Protein AF-A0A2S5IWQ3-F1 (afdb_monomer_lite)

Structure (mmCIF, N/CA/C/O backbone):
data_AF-A0A2S5IWQ3-F1
#
_entry.id   AF-A0A2S5IWQ3-F1
#
loop_
_atom_site.group_PDB
_atom_site.id
_atom_site.type_symbol
_atom_site.label_atom_id
_atom_site.label_alt_id
_atom_site.label_comp_id
_atom_site.label_asym_id
_atom_site.label_entity_id
_atom_site.label_seq_id
_atom_site.pdbx_PDB_ins_code
_atom_site.Cartn_x
_atom_site.Cartn_y
_atom_site.Cartn_z
_atom_site.occupancy
_atom_site.B_iso_or_equiv
_atom_site.auth_seq_id
_atom_site.auth_comp_id
_atom_site.auth_asym_id
_atom_site.auth_atom_id
_atom_site.pdbx_PDB_model_num
ATOM 1 N N . MET A 1 1 ? 0.873 -11.417 11.301 1.00 61.91 1 MET A N 1
ATOM 2 C CA . MET A 1 1 ? 0.165 -10.978 10.076 1.00 61.91 1 MET A CA 1
ATOM 3 C C . MET A 1 1 ? 0.216 -9.465 10.038 1.00 61.91 1 MET A C 1
ATOM 5 O O . MET A 1 1 ? 0.156 -8.869 11.103 1.00 61.91 1 MET A O 1
ATOM 9 N N . ALA A 1 2 ? 0.398 -8.863 8.864 1.00 77.62 2 ALA A N 1
ATOM 10 C CA . ALA A 1 2 ? 0.358 -7.406 8.742 1.00 77.62 2 ALA A CA 1
ATOM 11 C C . ALA A 1 2 ? -1.086 -6.919 8.961 1.00 77.62 2 ALA A C 1
ATOM 13 O O . ALA A 1 2 ? -2.015 -7.569 8.477 1.00 77.62 2 ALA A O 1
ATOM 14 N N . ASP A 1 3 ? -1.281 -5.828 9.700 1.00 91.00 3 ASP A N 1
ATOM 15 C CA . ASP A 1 3 ? -2.618 -5.344 10.054 1.00 91.00 3 ASP A CA 1
ATOM 16 C C . ASP A 1 3 ? -3.191 -4.468 8.931 1.00 91.00 3 ASP A C 1
ATOM 18 O O . ASP A 1 3 ? -3.086 -3.241 8.927 1.00 91.00 3 ASP A O 1
ATOM 22 N N . VAL A 1 4 ? -3.765 -5.132 7.924 1.00 93.81 4 VAL A N 1
ATOM 23 C CA . VAL A 1 4 ? -4.258 -4.493 6.692 1.00 93.81 4 VAL A CA 1
ATOM 24 C C . VAL A 1 4 ? -5.336 -3.448 6.982 1.00 93.81 4 VAL A C 1
ATOM 26 O O . VAL A 1 4 ? -5.336 -2.377 6.380 1.00 93.81 4 VAL A O 1
ATOM 29 N N . LYS A 1 5 ? -6.222 -3.710 7.946 1.00 93.62 5 LYS A N 1
ATOM 30 C CA . LYS A 1 5 ? -7.292 -2.777 8.317 1.00 93.62 5 LYS A CA 1
ATOM 31 C C . LYS A 1 5 ? -6.741 -1.485 8.902 1.00 93.62 5 LYS A C 1
ATOM 33 O O . LYS A 1 5 ? -7.203 -0.407 8.531 1.00 93.62 5 LYS A O 1
ATOM 38 N N . SER A 1 6 ? -5.760 -1.580 9.798 1.00 94.50 6 SER A N 1
ATOM 39 C CA . SER A 1 6 ? -5.107 -0.396 10.359 1.00 94.50 6 SER A CA 1
ATOM 40 C C . SER A 1 6 ? -4.336 0.373 9.293 1.00 94.50 6 SER A C 1
ATOM 42 O O . SER A 1 6 ? -4.455 1.595 9.253 1.00 94.50 6 SER A O 1
ATOM 44 N N . LEU A 1 7 ? -3.644 -0.318 8.375 1.00 96.12 7 LEU A N 1
ATOM 45 C CA . LEU A 1 7 ? -2.993 0.332 7.234 1.00 96.12 7 LEU A CA 1
ATOM 46 C C . LEU A 1 7 ? -3.999 1.149 6.413 1.00 96.12 7 LEU A C 1
ATOM 48 O O . LEU A 1 7 ? -3.787 2.338 6.191 1.00 96.12 7 LEU A O 1
ATOM 52 N N . VAL A 1 8 ? -5.090 0.523 5.960 1.00 94.88 8 VAL A N 1
ATOM 53 C CA . VAL A 1 8 ? -6.077 1.182 5.091 1.00 94.88 8 VAL A CA 1
ATOM 54 C C . VAL A 1 8 ? -6.705 2.390 5.785 1.00 94.88 8 VAL A C 1
ATOM 56 O O . VAL A 1 8 ? -6.890 3.428 5.156 1.00 94.88 8 VAL A O 1
ATOM 59 N N . ARG A 1 9 ? -6.958 2.301 7.096 1.00 95.12 9 ARG A N 1
ATOM 60 C CA . ARG A 1 9 ? -7.459 3.424 7.908 1.00 95.12 9 ARG A CA 1
ATOM 61 C C . ARG A 1 9 ? -6.445 4.556 8.090 1.00 95.12 9 ARG A C 1
ATOM 63 O O . ARG A 1 9 ? -6.858 5.687 8.328 1.00 95.12 9 ARG A O 1
ATOM 70 N N . ALA A 1 10 ? -5.150 4.259 8.018 1.00 96.81 10 ALA A N 1
ATOM 71 C CA . ALA A 1 10 ? -4.069 5.229 8.175 1.00 96.81 10 ALA A CA 1
ATOM 72 C C . ALA A 1 10 ? -3.649 5.901 6.852 1.00 96.81 10 ALA A C 1
ATOM 74 O O . ALA A 1 10 ? -2.929 6.904 6.871 1.00 96.81 10 ALA A O 1
ATOM 75 N N . LEU A 1 11 ? -4.088 5.378 5.703 1.00 97.31 11 LEU A N 1
ATOM 76 C CA . LEU A 1 11 ? -3.892 6.026 4.406 1.00 97.31 11 LEU A CA 1
ATOM 77 C C . LEU A 1 11 ? -4.757 7.286 4.294 1.00 97.31 11 LEU A C 1
ATOM 79 O O . LEU A 1 11 ? -5.913 7.320 4.718 1.00 97.31 11 LEU A O 1
ATOM 83 N N . ALA A 1 12 ? -4.211 8.332 3.675 1.00 97.31 12 ALA A N 1
ATOM 84 C CA . ALA A 1 12 ? -4.977 9.540 3.421 1.00 97.31 12 ALA A CA 1
ATOM 85 C C . ALA A 1 12 ? -5.996 9.313 2.286 1.00 97.31 12 ALA A C 1
ATOM 87 O O . ALA A 1 12 ? -5.722 8.551 1.352 1.00 97.31 12 ALA A O 1
ATOM 88 N N . PRO A 1 13 ? -7.136 10.031 2.275 1.00 96.50 13 PRO A N 1
ATOM 89 C CA . PRO A 1 13 ? -8.175 9.839 1.259 1.00 96.50 13 PRO A CA 1
ATOM 90 C C . PRO A 1 13 ? -7.662 9.970 -0.182 1.00 96.50 13 PRO A C 1
ATOM 92 O O . PRO A 1 13 ? -7.960 9.139 -1.030 1.00 96.50 13 PRO A O 1
ATOM 95 N N . HIS A 1 14 ? -6.808 10.962 -0.447 1.00 96.56 14 HIS A N 1
ATOM 96 C CA . HIS A 1 14 ? -6.227 11.183 -1.774 1.00 96.56 14 HIS A CA 1
ATOM 97 C C . HIS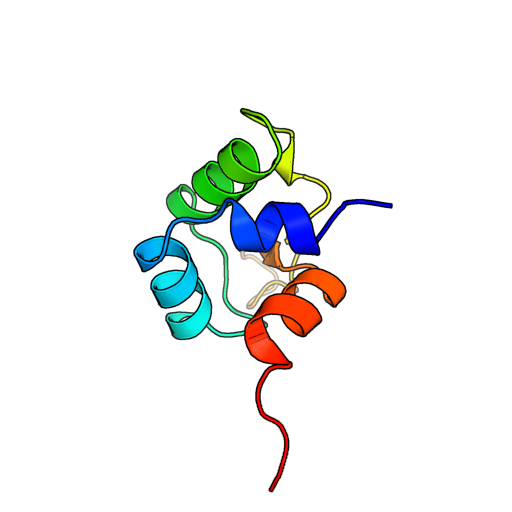 A 1 14 ? -5.255 10.071 -2.213 1.00 96.56 14 HIS A C 1
ATOM 99 O O . HIS A 1 14 ? -4.983 9.917 -3.402 1.00 96.56 14 HIS A O 1
ATOM 105 N N . GLU A 1 15 ? -4.702 9.309 -1.269 1.00 97.38 15 GLU A N 1
ATOM 106 C CA . GLU A 1 15 ? -3.813 8.172 -1.531 1.00 97.38 15 GLU A CA 1
ATOM 107 C C . GLU A 1 15 ? -4.643 6.949 -1.891 1.00 97.38 15 GLU A C 1
ATOM 109 O O . GLU A 1 15 ? -4.346 6.283 -2.880 1.00 97.38 15 GLU A O 1
ATOM 114 N N . ILE A 1 16 ? -5.738 6.730 -1.157 1.00 96.75 16 ILE A N 1
ATOM 115 C CA . ILE A 1 16 ? -6.756 5.725 -1.477 1.00 96.75 16 ILE A CA 1
ATOM 116 C C . ILE A 1 16 ? -7.326 5.983 -2.879 1.00 96.75 16 ILE A C 1
ATOM 118 O O . ILE A 1 16 ? -7.369 5.067 -3.697 1.00 96.75 16 ILE A O 1
ATOM 122 N N . GLU A 1 17 ? -7.668 7.228 -3.223 1.00 96.06 17 GLU A N 1
ATOM 123 C CA . GLU A 1 17 ? -8.131 7.571 -4.576 1.00 96.06 17 GLU A CA 1
ATOM 124 C C . GLU A 1 17 ? -7.086 7.281 -5.663 1.00 96.06 17 GLU A C 1
ATOM 126 O O . GLU A 1 17 ? -7.423 6.786 -6.740 1.00 96.06 17 GLU A O 1
ATOM 131 N N . GLN A 1 18 ? -5.807 7.570 -5.404 1.00 96.62 18 GLN A N 1
ATOM 132 C CA . GLN A 1 18 ? -4.733 7.241 -6.344 1.00 96.62 18 GLN A CA 1
ATOM 133 C C . GLN A 1 18 ? -4.563 5.731 -6.515 1.00 96.62 18 GLN A C 1
ATOM 135 O O . GLN A 1 18 ? -4.366 5.275 -7.641 1.00 96.62 18 GLN A O 1
ATOM 140 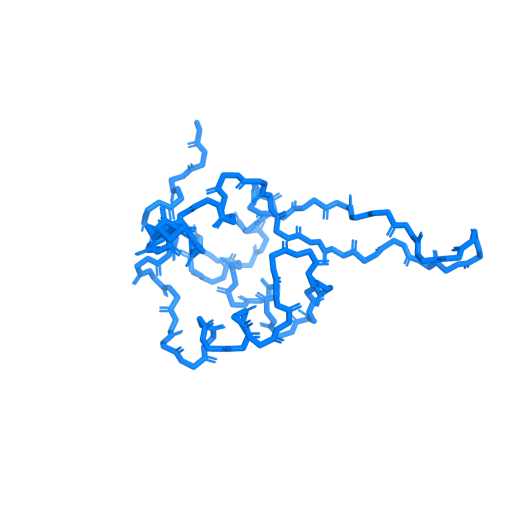N N . ILE A 1 19 ? -4.678 4.967 -5.429 1.00 96.75 19 ILE A N 1
ATOM 141 C CA . ILE A 1 19 ? -4.640 3.505 -5.460 1.00 96.75 19 ILE A CA 1
ATOM 142 C C . ILE A 1 19 ? -5.826 2.958 -6.265 1.00 96.75 19 ILE A C 1
ATOM 144 O O . ILE A 1 19 ? -5.637 2.123 -7.149 1.00 96.75 19 ILE A O 1
ATOM 148 N N . HIS A 1 20 ? -7.036 3.483 -6.057 1.00 95.56 20 HIS A N 1
ATOM 149 C CA . HIS A 1 20 ? -8.195 3.101 -6.864 1.00 95.56 20 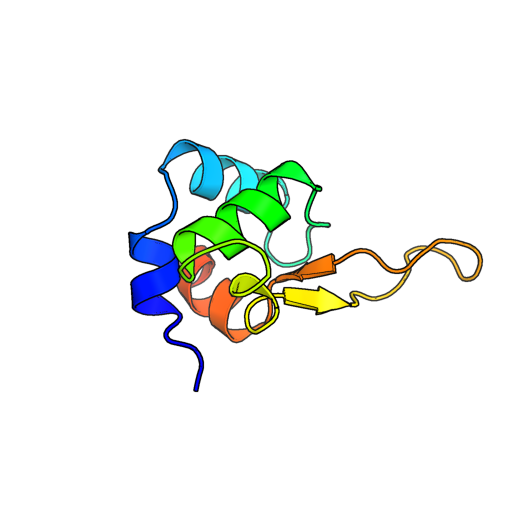HIS A CA 1
ATOM 150 C C . HIS A 1 20 ? -8.016 3.425 -8.347 1.00 95.56 20 HIS A C 1
ATOM 152 O O . HIS A 1 20 ? -8.418 2.631 -9.195 1.00 95.56 20 HIS A O 1
ATOM 158 N N . ARG A 1 21 ? -7.380 4.556 -8.671 1.00 95.94 21 ARG A N 1
ATOM 159 C CA . ARG A 1 21 ? -7.125 4.969 -10.056 1.00 95.94 21 ARG A CA 1
ATOM 160 C C . ARG A 1 21 ? -6.173 4.028 -10.796 1.00 95.94 21 ARG A C 1
ATOM 162 O O . ARG A 1 21 ? -6.380 3.796 -11.981 1.00 95.94 21 ARG A O 1
ATOM 169 N N . ILE A 1 22 ? -5.133 3.515 -10.133 1.00 94.50 22 ILE A N 1
ATOM 170 C CA . ILE A 1 22 ? -4.203 2.553 -10.753 1.00 94.50 22 ILE A CA 1
ATOM 171 C C . ILE A 1 22 ? -4.765 1.122 -10.780 1.00 94.50 22 ILE A C 1
ATOM 173 O O . ILE A 1 22 ? -4.302 0.303 -11.571 1.00 94.50 22 ILE A O 1
ATOM 177 N N . GLY A 1 23 ? -5.768 0.831 -9.948 1.00 93.06 23 GLY A N 1
ATOM 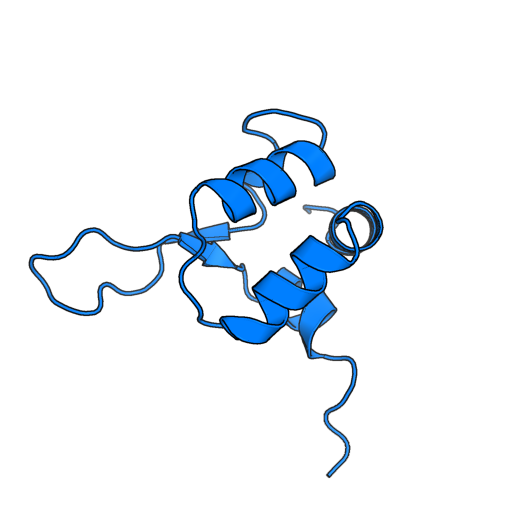178 C CA . GLY A 1 23 ? -6.434 -0.467 -9.867 1.00 93.06 23 GLY A CA 1
ATOM 179 C C . GLY A 1 23 ? -5.689 -1.508 -9.014 1.00 93.06 23 GLY A C 1
ATOM 180 O O . GLY A 1 23 ? -4.553 -1.283 -8.593 1.00 93.06 23 GLY A O 1
ATOM 181 N N . PRO A 1 24 ? -6.310 -2.678 -8.764 1.00 90.00 24 PRO A N 1
ATOM 182 C CA . PRO A 1 24 ? -5.800 -3.697 -7.833 1.00 90.00 24 PRO A CA 1
ATOM 183 C C . PRO A 1 24 ? -4.490 -4.358 -8.285 1.00 90.00 24 PRO A C 1
ATOM 185 O O . PRO A 1 24 ? -3.739 -4.881 -7.470 1.00 90.00 24 PRO A O 1
ATOM 188 N N . THR A 1 25 ? -4.182 -4.326 -9.581 1.00 89.06 25 THR A N 1
ATOM 189 C CA . THR A 1 25 ? -2.913 -4.824 -10.139 1.00 89.06 25 THR A CA 1
ATOM 190 C C . THR A 1 25 ? -2.015 -3.688 -10.631 1.00 89.06 25 THR A C 1
ATOM 192 O O . THR A 1 25 ? -1.057 -3.926 -11.366 1.00 89.06 25 THR A O 1
ATOM 195 N N . GLY A 1 26 ? -2.354 -2.445 -10.281 1.00 92.56 26 GLY A N 1
ATOM 196 C CA . GLY A 1 26 ?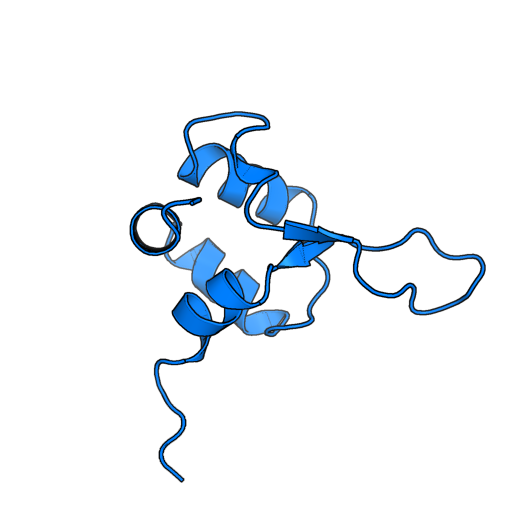 -1.655 -1.252 -10.729 1.00 92.56 26 GLY A CA 1
ATOM 197 C C . GLY A 1 26 ? -0.255 -1.133 -10.122 1.00 92.56 26 GLY A C 1
ATOM 198 O O . GLY A 1 26 ? -0.064 -1.461 -8.948 1.00 92.56 26 GLY A O 1
ATOM 199 N N . PRO A 1 27 ? 0.737 -0.640 -10.886 1.00 94.88 27 PRO A N 1
ATOM 200 C CA . PRO A 1 27 ? 2.076 -0.418 -10.363 1.00 94.88 27 PRO A CA 1
ATOM 201 C C . PRO A 1 27 ? 2.082 0.728 -9.343 1.00 94.88 27 PRO A C 1
ATOM 203 O O . PRO A 1 27 ? 1.604 1.833 -9.610 1.00 94.88 27 PRO A O 1
ATOM 206 N N . LEU A 1 28 ? 2.681 0.480 -8.182 1.00 95.81 28 LEU A N 1
ATOM 207 C CA . LEU A 1 28 ? 2.861 1.475 -7.134 1.00 95.81 28 LEU A CA 1
ATOM 208 C C . LEU A 1 28 ? 3.980 2.445 -7.512 1.00 95.81 28 LEU A C 1
ATOM 210 O O . LEU A 1 28 ? 5.116 2.057 -7.786 1.00 95.81 28 LEU A O 1
ATOM 214 N N . THR A 1 29 ? 3.654 3.733 -7.490 1.00 95.38 29 THR A N 1
ATOM 215 C CA . THR A 1 29 ? 4.647 4.798 -7.649 1.00 95.38 29 THR A CA 1
ATOM 216 C C . THR A 1 29 ? 5.472 4.960 -6.364 1.00 95.38 29 THR A C 1
ATOM 218 O O . THR A 1 29 ? 5.001 4.586 -5.286 1.00 95.38 29 THR A O 1
ATOM 221 N N . PRO A 1 30 ? 6.658 5.597 -6.417 1.00 95.25 30 PRO A N 1
ATOM 222 C CA . PRO A 1 30 ? 7.440 5.902 -5.214 1.00 95.25 30 PRO A CA 1
ATOM 223 C C . PRO A 1 30 ? 6.650 6.675 -4.151 1.00 95.25 30 PRO A C 1
ATOM 225 O O . PRO A 1 30 ? 6.807 6.435 -2.957 1.00 95.25 30 PRO A O 1
ATOM 228 N N . LYS A 1 31 ? 5.746 7.564 -4.585 1.00 96.12 31 LYS A N 1
ATOM 229 C CA . LYS A 1 31 ? 4.862 8.314 -3.688 1.00 96.12 31 LYS A CA 1
ATOM 230 C C . LYS A 1 31 ? 3.894 7.394 -2.938 1.00 96.12 31 LYS A C 1
ATOM 232 O O . LYS A 1 31 ? 3.698 7.578 -1.742 1.00 96.12 31 LYS A O 1
ATOM 237 N N . LEU A 1 32 ? 3.318 6.403 -3.619 1.00 97.31 32 LEU A N 1
ATOM 238 C CA . LEU A 1 32 ? 2.419 5.433 -2.989 1.00 97.31 32 LEU A CA 1
ATOM 239 C C . LEU A 1 32 ? 3.167 4.473 -2.061 1.00 97.31 32 LEU A C 1
ATOM 241 O O . LEU A 1 32 ? 2.663 4.178 -0.984 1.00 97.31 32 LEU A O 1
ATOM 245 N N . LEU A 1 33 ? 4.382 4.047 -2.419 1.00 96.62 33 LEU A N 1
ATOM 246 C CA . LEU A 1 33 ? 5.226 3.247 -1.522 1.00 96.62 33 LEU A CA 1
ATOM 247 C C . LEU A 1 33 ? 5.528 4.008 -0.229 1.00 96.62 33 LEU A C 1
ATOM 249 O O . LEU A 1 33 ? 5.338 3.471 0.857 1.00 96.62 33 LEU A O 1
ATOM 253 N N . HIS A 1 34 ? 5.903 5.285 -0.337 1.00 96.94 34 HIS A N 1
ATOM 254 C CA . HIS A 1 34 ? 6.125 6.127 0.835 1.00 96.94 34 HIS A CA 1
ATOM 255 C C . HIS A 1 34 ? 4.854 6.311 1.676 1.00 96.94 34 HIS A C 1
ATOM 257 O O . HIS A 1 34 ? 4.917 6.317 2.904 1.00 96.94 34 HIS A O 1
ATOM 263 N N . ALA A 1 35 ? 3.692 6.430 1.029 1.00 97.75 35 ALA A N 1
ATOM 264 C CA . ALA A 1 35 ? 2.424 6.529 1.734 1.00 97.75 35 ALA A CA 1
ATOM 265 C C . ALA A 1 35 ? 2.079 5.260 2.519 1.00 97.75 35 ALA A C 1
ATOM 267 O O . ALA A 1 35 ? 1.661 5.361 3.671 1.00 97.75 35 ALA A O 1
ATOM 268 N N . ILE A 1 36 ? 2.301 4.091 1.917 1.00 97.38 36 ILE A N 1
ATOM 269 C CA . ILE A 1 36 ? 2.100 2.790 2.561 1.00 97.38 36 ILE A CA 1
ATOM 270 C C . ILE A 1 36 ? 3.077 2.617 3.726 1.00 97.38 36 ILE A C 1
ATOM 272 O O . ILE A 1 36 ? 2.655 2.250 4.817 1.00 97.38 36 ILE A O 1
ATOM 276 N N . ASP A 1 37 ? 4.357 2.939 3.530 1.00 96.62 37 ASP A N 1
ATOM 277 C CA . ASP A 1 37 ? 5.372 2.902 4.586 1.00 96.62 37 ASP A CA 1
ATOM 278 C C . ASP A 1 37 ? 4.961 3.776 5.784 1.00 96.62 37 ASP A C 1
ATOM 280 O O . ASP A 1 37 ? 4.899 3.316 6.924 1.00 96.62 37 ASP A O 1
ATOM 284 N N . ARG A 1 38 ? 4.581 5.033 5.533 1.00 96.69 38 ARG A N 1
ATOM 285 C CA . ARG A 1 38 ? 4.140 5.956 6.587 1.00 96.69 38 ARG A CA 1
ATOM 286 C C . ARG A 1 38 ? 2.863 5.487 7.286 1.00 96.69 38 ARG A C 1
ATOM 288 O O . ARG A 1 38 ? 2.777 5.611 8.503 1.00 96.69 38 ARG A O 1
ATOM 295 N N . ALA A 1 39 ? 1.897 4.936 6.556 1.00 96.81 39 ALA A N 1
ATOM 296 C CA . ALA A 1 39 ? 0.683 4.367 7.143 1.00 96.81 39 ALA A CA 1
ATOM 297 C C . ALA A 1 39 ? 0.962 3.099 7.976 1.00 96.81 39 ALA A C 1
ATOM 299 O O . ALA A 1 39 ? 0.237 2.821 8.928 1.00 96.81 39 ALA A O 1
ATOM 300 N N . ALA A 1 40 ? 2.020 2.352 7.650 1.00 95.94 40 ALA A N 1
ATOM 301 C CA . ALA A 1 40 ? 2.443 1.157 8.375 1.00 95.94 40 ALA A CA 1
ATOM 302 C C . ALA A 1 40 ? 3.255 1.446 9.651 1.00 95.94 40 ALA A C 1
ATOM 304 O O . ALA A 1 40 ? 3.428 0.540 10.461 1.00 95.94 40 ALA A O 1
ATOM 305 N N . GLY A 1 41 ? 3.734 2.679 9.845 1.00 93.88 41 GLY A N 1
ATOM 306 C CA . GLY A 1 41 ? 4.492 3.074 11.037 1.00 93.88 41 GLY A CA 1
ATOM 307 C C . GLY A 1 41 ? 5.808 3.799 10.757 1.00 93.88 41 GLY A C 1
ATOM 308 O O . GLY A 1 41 ? 6.439 4.279 11.696 1.00 93.88 41 GLY A O 1
ATOM 309 N N . GLY A 1 42 ? 6.219 3.935 9.494 1.00 91.62 42 GLY A N 1
ATOM 310 C CA . GLY A 1 42 ? 7.423 4.680 9.135 1.00 91.62 42 GLY A CA 1
ATOM 311 C C . GLY A 1 42 ? 8.158 4.134 7.909 1.00 91.62 42 GLY A C 1
ATOM 312 O O . GLY A 1 42 ? 7.724 3.168 7.285 1.00 91.62 42 GLY A O 1
ATOM 313 N N . PRO A 1 43 ? 9.288 4.756 7.530 1.00 92.50 43 PRO A N 1
ATOM 314 C CA . PRO A 1 43 ? 10.048 4.373 6.341 1.00 92.50 43 PRO A CA 1
ATOM 315 C C . PRO A 1 43 ? 10.425 2.882 6.347 1.00 92.50 43 PRO A C 1
ATOM 317 O O . PRO A 1 43 ? 11.115 2.422 7.252 1.00 92.50 43 PRO A O 1
ATOM 320 N N . GLY A 1 44 ? 10.009 2.132 5.323 1.00 90.00 44 GLY A N 1
ATOM 321 C CA . GLY A 1 44 ? 10.283 0.698 5.190 1.00 90.00 44 GLY A CA 1
ATOM 322 C C . GLY A 1 44 ? 9.325 -0.253 5.920 1.00 90.00 44 GLY A C 1
ATOM 323 O O . GLY A 1 44 ? 9.326 -1.441 5.591 1.00 90.00 44 GLY A O 1
ATOM 324 N N . GLU A 1 45 ? 8.464 0.233 6.818 1.00 94.19 45 GLU A N 1
ATOM 325 C CA . GLU A 1 45 ? 7.481 -0.605 7.533 1.00 94.19 45 GLU A CA 1
ATOM 326 C C . GLU A 1 45 ? 6.385 -1.146 6.592 1.00 94.19 45 GLU A C 1
ATOM 328 O O . GLU A 1 45 ? 5.706 -2.133 6.882 1.00 94.19 45 GLU A O 1
ATOM 333 N N . GLY A 1 46 ? 6.240 -0.544 5.407 1.00 93.25 46 GLY A N 1
ATOM 334 C CA . GLY A 1 46 ? 5.249 -0.911 4.401 1.00 93.25 46 GLY A CA 1
ATOM 335 C C . GLY A 1 46 ? 5.588 -2.170 3.597 1.00 93.25 46 GLY A C 1
ATOM 336 O O . GLY A 1 46 ? 4.726 -2.685 2.886 1.00 93.25 46 GLY A O 1
ATOM 337 N N . ARG A 1 47 ? 6.809 -2.714 3.716 1.00 92.62 47 ARG A N 1
ATOM 338 C CA . ARG A 1 47 ? 7.308 -3.851 2.907 1.00 92.62 47 ARG A CA 1
ATOM 339 C C . ARG A 1 47 ? 6.468 -5.123 3.013 1.00 92.62 47 ARG A C 1
ATOM 341 O O . ARG A 1 47 ? 6.553 -5.986 2.147 1.00 92.62 47 ARG A O 1
ATOM 348 N N . GLY A 1 48 ? 5.660 -5.246 4.065 1.00 94.19 48 GLY A N 1
ATOM 349 C CA . GLY A 1 48 ? 4.706 -6.339 4.220 1.00 94.19 48 GLY A CA 1
ATOM 350 C C . GLY A 1 48 ? 3.440 -6.204 3.368 1.00 94.19 48 GLY A C 1
ATOM 351 O O . GLY A 1 48 ? 2.716 -7.182 3.251 1.00 94.19 48 GLY A O 1
ATOM 352 N N . TYR A 1 49 ? 3.150 -5.042 2.783 1.00 95.81 49 TYR A N 1
ATOM 353 C CA . TYR A 1 49 ? 1.859 -4.731 2.151 1.00 95.81 49 TYR A CA 1
ATOM 354 C C . TYR A 1 49 ? 1.916 -4.641 0.619 1.00 95.81 49 TYR A C 1
ATOM 356 O O . TYR A 1 49 ? 0.885 -4.505 -0.041 1.00 95.81 49 TYR A O 1
ATOM 364 N N . TYR A 1 50 ? 3.108 -4.755 0.038 1.00 94.94 50 TYR A N 1
ATOM 365 C CA . TYR A 1 50 ? 3.328 -4.810 -1.403 1.00 94.94 50 TYR A CA 1
ATOM 366 C C . TYR A 1 50 ? 4.325 -5.912 -1.758 1.00 94.94 50 TYR A C 1
ATOM 368 O O . TYR A 1 50 ? 5.164 -6.313 -0.955 1.00 94.94 50 TYR A O 1
ATOM 376 N N . ILE A 1 51 ? 4.226 -6.407 -2.985 1.00 94.31 51 ILE A N 1
ATOM 377 C CA . ILE A 1 51 ? 5.067 -7.469 -3.535 1.00 94.31 51 ILE A CA 1
ATOM 378 C C . ILE A 1 51 ? 5.602 -7.047 -4.901 1.00 94.31 51 ILE A C 1
ATOM 380 O O . ILE A 1 51 ? 5.103 -6.105 -5.516 1.00 94.31 51 ILE A O 1
ATOM 384 N N . TYR A 1 52 ? 6.601 -7.764 -5.408 1.00 92.00 52 TYR A N 1
ATOM 385 C CA . TYR A 1 52 ? 6.971 -7.632 -6.813 1.00 92.00 52 TYR A CA 1
ATOM 386 C C . TYR A 1 52 ? 5.856 -8.195 -7.696 1.00 92.00 52 TYR A C 1
ATOM 388 O O . TYR A 1 52 ? 5.500 -9.369 -7.594 1.00 92.00 52 TYR A O 1
ATOM 396 N N . GLY A 1 53 ? 5.326 -7.355 -8.577 1.00 87.44 53 GLY A N 1
ATOM 397 C CA . GLY A 1 53 ? 4.410 -7.761 -9.630 1.00 87.44 53 GLY A CA 1
ATOM 398 C C . GLY A 1 53 ? 5.124 -8.522 -10.746 1.00 87.44 53 GLY A C 1
ATOM 399 O O . GLY A 1 53 ? 6.356 -8.639 -10.785 1.00 87.44 53 GLY A O 1
ATOM 400 N N . ARG A 1 54 ? 4.338 -9.025 -11.703 1.00 81.88 54 ARG A N 1
ATOM 401 C CA . ARG A 1 54 ? 4.913 -9.544 -12.948 1.00 81.88 54 ARG A CA 1
ATOM 402 C C . ARG A 1 54 ? 5.475 -8.381 -13.765 1.00 81.88 54 ARG A C 1
ATOM 404 O O . ARG A 1 54 ? 4.825 -7.337 -13.849 1.00 81.88 54 ARG A O 1
ATOM 411 N N . PRO A 1 55 ? 6.661 -8.544 -14.366 1.00 74.44 55 PRO A N 1
ATOM 412 C CA . PRO A 1 55 ? 7.155 -7.548 -15.296 1.00 74.44 55 PRO A CA 1
ATOM 413 C C . PRO A 1 55 ? 6.245 -7.541 -16.532 1.00 74.44 5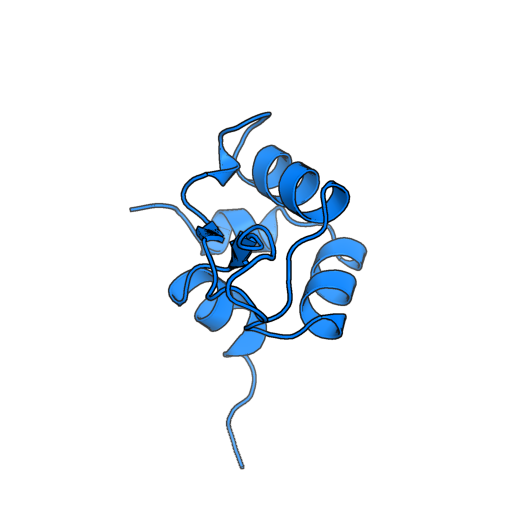5 PRO A C 1
ATOM 415 O O . PRO A 1 55 ? 5.775 -8.593 -16.965 1.00 74.44 55 PRO A O 1
ATOM 418 N N . ALA A 1 56 ? 5.980 -6.356 -17.083 1.00 74.25 56 ALA A N 1
ATOM 419 C CA . ALA A 1 56 ? 5.217 -6.233 -18.326 1.00 74.25 56 ALA A CA 1
ATOM 420 C C . ALA A 1 56 ? 5.996 -6.808 -19.524 1.00 74.25 56 ALA A C 1
ATOM 422 O O . ALA A 1 56 ? 5.403 -7.331 -20.460 1.00 74.25 56 ALA A O 1
ATOM 423 N N . GLU A 1 57 ? 7.327 -6.734 -19.458 1.00 75.56 57 GLU A N 1
ATOM 424 C CA . GLU A 1 57 ? 8.271 -7.170 -20.485 1.00 75.56 57 GLU A CA 1
ATOM 425 C C . GLU A 1 57 ? 9.504 -7.777 -19.794 1.00 75.56 57 GLU A C 1
ATOM 427 O O . GLU A 1 57 ? 9.873 -7.302 -18.719 1.00 75.56 57 GLU A O 1
ATOM 432 N N . PRO A 1 58 ? 10.167 -8.791 -20.374 1.00 75.31 58 PRO A N 1
ATOM 433 C CA . PRO A 1 58 ? 11.277 -9.500 -19.727 1.00 75.31 58 PRO A CA 1
ATOM 434 C C . PRO A 1 58 ? 12.473 -8.606 -19.358 1.00 75.31 58 PRO A C 1
ATOM 436 O O . PRO A 1 58 ? 13.170 -8.915 -18.396 1.00 75.31 58 PRO A O 1
ATOM 439 N N . ASP A 1 59 ? 12.682 -7.501 -20.077 1.00 80.19 59 ASP A N 1
ATOM 440 C CA . ASP A 1 59 ? 13.783 -6.555 -19.839 1.00 80.19 59 ASP A CA 1
ATOM 441 C C . ASP A 1 59 ? 13.419 -5.432 -18.845 1.00 80.19 59 ASP A C 1
ATOM 443 O O . ASP A 1 59 ? 14.278 -4.694 -18.365 1.00 80.19 59 ASP A O 1
ATOM 447 N N . ARG A 1 60 ? 12.134 -5.292 -18.483 1.00 77.06 60 ARG A N 1
ATOM 448 C CA . ARG A 1 60 ? 11.702 -4.234 -17.564 1.00 77.06 60 ARG A CA 1
ATOM 449 C C . ARG A 1 60 ? 11.856 -4.628 -16.094 1.00 77.06 60 ARG A C 1
ATOM 451 O O . ARG A 1 60 ? 11.547 -5.760 -15.712 1.00 77.06 60 ARG A O 1
ATOM 458 N N . PRO A 1 61 ? 12.210 -3.664 -15.221 1.00 82.75 61 PRO A N 1
ATOM 459 C CA . PRO A 1 61 ? 12.184 -3.888 -13.784 1.00 82.75 61 PRO A CA 1
ATOM 460 C C . PRO A 1 61 ? 10.767 -4.247 -13.322 1.00 82.75 61 PRO A C 1
ATOM 462 O O . PRO A 1 61 ? 9.775 -3.662 -13.766 1.00 82.75 61 PRO A O 1
ATOM 465 N N . ARG A 1 62 ? 10.677 -5.216 -12.404 1.00 86.06 62 ARG A N 1
ATOM 466 C CA . ARG A 1 62 ? 9.404 -5.634 -11.807 1.00 86.06 62 ARG A CA 1
ATOM 467 C C . ARG A 1 62 ? 8.820 -4.484 -10.982 1.00 86.06 62 ARG A C 1
ATOM 469 O O . ARG A 1 62 ? 9.495 -4.030 -10.056 1.00 86.06 62 ARG A O 1
ATOM 476 N N . PRO A 1 63 ? 7.593 -4.020 -11.275 1.00 91.75 63 PRO A N 1
ATOM 477 C CA . PRO A 1 63 ? 6.958 -3.001 -10.454 1.00 91.75 63 PRO A CA 1
ATOM 478 C C . PRO A 1 63 ? 6.571 -3.589 -9.097 1.00 91.75 63 PRO A C 1
ATOM 480 O O . PRO A 1 63 ? 6.351 -4.795 -8.973 1.00 91.75 63 PRO A O 1
ATOM 483 N N . PHE A 1 64 ? 6.425 -2.735 -8.089 1.00 95.31 64 PHE A N 1
ATOM 484 C CA . PHE A 1 64 ? 5.709 -3.119 -6.879 1.00 95.31 64 PHE A CA 1
ATOM 485 C C . PHE A 1 64 ? 4.205 -3.031 -7.122 1.00 95.31 64 PHE A C 1
ATOM 487 O O . PHE A 1 64 ? 3.732 -2.090 -7.755 1.00 95.31 64 PHE A O 1
ATOM 494 N N . VAL A 1 65 ? 3.464 -4.002 -6.607 1.00 95.75 65 VAL A N 1
ATOM 495 C CA . VAL A 1 65 ? 1.997 -4.035 -6.607 1.00 95.75 65 VAL A CA 1
ATOM 496 C C . VAL A 1 65 ? 1.515 -4.357 -5.200 1.00 95.75 65 VAL A C 1
ATOM 498 O O . VAL A 1 65 ? 2.265 -4.920 -4.399 1.00 95.75 65 VAL A O 1
ATOM 501 N N . LEU A 1 66 ? 0.276 -3.996 -4.882 1.00 96.00 66 LEU A N 1
ATOM 502 C CA . LEU A 1 66 ? -0.318 -4.345 -3.595 1.00 96.00 66 LEU A CA 1
ATOM 503 C C . LEU A 1 66 ? -0.390 -5.864 -3.417 1.00 96.00 66 LEU A C 1
ATOM 505 O O . LEU A 1 66 ? -0.583 -6.617 -4.374 1.00 96.00 66 LEU A O 1
ATOM 509 N N . ARG A 1 67 ? -0.229 -6.311 -2.171 1.00 95.19 67 ARG A N 1
ATOM 510 C CA . ARG A 1 67 ? -0.497 -7.701 -1.805 1.00 95.19 67 ARG A CA 1
ATOM 511 C C . ARG A 1 67 ? -2.004 -7.972 -1.891 1.00 95.19 67 ARG A C 1
ATOM 513 O O . ARG A 1 67 ? -2.813 -7.074 -1.673 1.00 95.19 67 ARG A O 1
ATOM 520 N N . ASP A 1 68 ? -2.365 -9.212 -2.198 1.00 92.50 68 ASP A N 1
ATOM 521 C CA . ASP A 1 68 ? -3.746 -9.617 -2.485 1.00 92.50 68 ASP A CA 1
ATOM 522 C C . ASP A 1 68 ? -4.747 -9.264 -1.370 1.00 92.50 68 ASP A C 1
ATOM 524 O O . ASP A 1 68 ? -5.808 -8.714 -1.642 1.00 92.50 68 ASP A O 1
ATOM 528 N N . ASP A 1 69 ? -4.381 -9.466 -0.104 1.00 93.38 69 ASP A N 1
ATOM 529 C CA . ASP A 1 69 ? -5.221 -9.120 1.050 1.00 93.38 69 ASP A CA 1
ATOM 530 C C . ASP A 1 69 ? -5.408 -7.604 1.231 1.00 93.38 69 ASP A C 1
ATOM 532 O O . ASP A 1 69 ? -6.482 -7.153 1.626 1.00 93.38 69 ASP A O 1
ATOM 536 N N . VAL A 1 70 ? -4.398 -6.801 0.886 1.00 94.44 70 VAL A N 1
ATOM 537 C CA . VAL A 1 70 ? -4.500 -5.334 0.853 1.00 94.44 70 VAL A CA 1
ATOM 538 C C . VAL A 1 70 ? -5.425 -4.892 -0.276 1.00 94.44 70 VAL A C 1
ATOM 540 O O . VAL A 1 70 ? -6.241 -3.990 -0.088 1.00 94.44 70 VAL A O 1
ATOM 543 N N . CYS A 1 71 ? -5.360 -5.565 -1.428 1.00 93.75 71 CYS A N 1
ATOM 544 C CA . CYS A 1 71 ? -6.327 -5.364 -2.501 1.00 93.75 71 CYS A CA 1
ATOM 545 C C . CYS A 1 71 ? -7.743 -5.760 -2.079 1.00 93.75 71 CYS A C 1
ATOM 547 O O . CYS A 1 71 ? -8.686 -5.023 -2.352 1.00 93.75 71 CYS A O 1
ATOM 549 N N . ALA A 1 72 ? -7.915 -6.884 -1.390 1.00 92.69 72 ALA A N 1
ATOM 550 C CA . ALA A 1 72 ? -9.221 -7.312 -0.912 1.00 92.69 72 ALA A CA 1
ATOM 551 C C . ALA A 1 72 ? -9.834 -6.283 0.052 1.00 92.69 72 ALA A C 1
ATOM 553 O O . ALA A 1 72 ? -11.011 -5.959 -0.080 1.00 92.69 72 ALA A O 1
ATOM 554 N N . GLU A 1 73 ? -9.046 -5.706 0.962 1.00 93.75 73 GLU A N 1
ATOM 555 C CA . GLU A 1 73 ? -9.542 -4.673 1.882 1.00 93.75 73 GLU A CA 1
ATOM 556 C C . GLU A 1 73 ? -9.880 -3.354 1.159 1.00 93.75 73 GLU A C 1
ATOM 558 O O . GLU A 1 73 ? -10.904 -2.740 1.450 1.00 93.75 73 GLU A O 1
ATOM 563 N N . LEU A 1 74 ? -9.062 -2.920 0.192 1.00 93.06 74 LEU A N 1
ATOM 564 C CA . LEU A 1 74 ? -9.274 -1.654 -0.525 1.00 93.06 74 LEU A CA 1
ATOM 565 C C . LEU A 1 74 ? -10.373 -1.732 -1.594 1.00 93.06 74 LEU A C 1
ATOM 567 O O . LEU A 1 74 ? -11.124 -0.779 -1.782 1.00 93.06 74 LEU A O 1
ATOM 571 N N . PHE A 1 75 ? -10.477 -2.852 -2.310 1.00 91.06 75 PHE A N 1
ATOM 572 C CA . PHE A 1 75 ? -11.357 -3.004 -3.476 1.00 91.06 75 PHE A CA 1
ATOM 573 C C . PHE A 1 75 ? -12.558 -3.927 -3.222 1.00 91.06 75 PHE A C 1
ATOM 575 O O . PHE A 1 75 ? -13.527 -3.890 -3.980 1.00 91.06 75 PHE A O 1
ATOM 582 N N . GLY A 1 76 ? -12.543 -4.731 -2.155 1.00 80.19 76 GLY A N 1
ATOM 583 C CA . GLY A 1 76 ? -13.602 -5.694 -1.823 1.00 80.19 76 GLY A CA 1
ATOM 584 C C . GLY A 1 76 ? -14.920 -5.072 -1.351 1.00 80.19 76 GLY A C 1
ATOM 585 O O . GLY A 1 76 ? -15.886 -5.790 -1.115 1.00 80.19 76 GLY A O 1
ATOM 586 N N . GLY A 1 77 ? -15.000 -3.741 -1.258 1.00 61.09 77 GLY A N 1
ATOM 587 C CA . GLY A 1 77 ? -16.185 -3.009 -0.808 1.00 61.09 77 GLY A CA 1
ATOM 588 C C . GLY A 1 77 ? -17.381 -2.982 -1.770 1.00 61.09 77 GLY A C 1
ATOM 589 O O . GLY A 1 77 ? -18.429 -2.470 -1.380 1.00 61.09 77 GLY A O 1
ATOM 590 N N . ARG A 1 78 ? -17.289 -3.509 -3.005 1.00 51.50 78 ARG A N 1
ATOM 591 C CA . ARG A 1 78 ? -18.476 -3.713 -3.861 1.00 51.50 78 ARG A CA 1
ATOM 592 C C . ARG A 1 78 ? -18.237 -4.700 -5.008 1.00 51.50 78 ARG A C 1
ATOM 594 O O . ARG A 1 78 ? -17.873 -4.306 -6.109 1.00 51.50 78 ARG A O 1
ATOM 601 N N . GLN A 1 79 ? -18.526 -5.973 -4.752 1.00 44.91 79 GLN A N 1
ATOM 602 C CA . GLN A 1 79 ? -18.880 -6.955 -5.783 1.00 44.91 79 GLN A CA 1
ATOM 603 C C . GLN A 1 79 ? -20.250 -7.541 -5.425 1.00 44.91 79 GLN A C 1
ATOM 605 O O . GLN A 1 79 ? -20.371 -8.654 -4.929 1.00 44.91 79 GLN A O 1
ATOM 610 N N . VAL A 1 80 ? -21.287 -6.723 -5.593 1.00 45.41 80 VAL A N 1
ATOM 611 C CA . VAL A 1 80 ? -22.660 -7.197 -5.784 1.00 45.41 80 VAL A CA 1
ATOM 612 C C . VAL A 1 80 ? -23.070 -6.720 -7.171 1.00 45.41 80 VAL A C 1
ATOM 614 O O . VAL A 1 80 ? -23.057 -5.515 -7.433 1.00 45.41 80 VAL A O 1
ATOM 617 N N . GLY A 1 81 ? -23.337 -7.677 -8.055 1.00 35.62 81 GLY A N 1
ATOM 618 C CA . GLY A 1 81 ? -23.646 -7.485 -9.469 1.00 35.62 81 GLY A CA 1
ATOM 619 C C . GLY A 1 81 ? -23.326 -8.747 -10.241 1.00 35.62 81 GLY A C 1
ATOM 620 O O . GLY A 1 81 ? -22.206 -8.798 -10.787 1.00 35.62 81 GLY A O 1
#

Foldseek 3Di:
DQPLVQLVVLADPVLLVVDVVLAQLGFDDPVNQQRSQVSCPHDPSNVVFWDFHDDPDPPDGGGIGGDPVNNCVSPVPDDDD

Radius of gyration: 12.56 Å; chains: 1; bounding box: 37×22×32 Å

Sequence (81 aa):
MADVKSLVRALAPHEIEQIHRIGPTGPLTPKLLHAIDRAAGGPGEGRGYYIYGRPAEPDRPRPFVLRDDVCAELFGGRQVG

pLDDT: mean 89.12, std 12.79, range [35.62, 97.75]

Organism: NCBI:txid547334

Secondary structure (DSSP, 8-state):
---HHHHHHHS-HHHHHHHHHH-TTPPPPHHHHHHHHHHHTSTTGGGGSEEE---SSTTSPPPEEE-HHHHHHHHTT----